Protein AF-A0A6N7IVQ9-F1 (afdb_monomer)

Solvent-accessible surface area (backbone atoms only — not comparable to full-atom values): 3652 Å² total; per-residue (Å²): 132,84,80,82,77,54,53,55,73,37,78,66,43,76,58,89,94,44,73,50,45,44,40,91,75,81,86,47,67,71,78,87,84,58,61,78,89,43,55,69,61,37,53,56,49,50,55,54,38,46,75,73,60,43,74,84

pLDDT: mean 96.78, std 6.75, range [52.22, 98.88]

Secondary structure (DSSP, 8-state):
-PPP--GGGSPPEEETTEEESSSS---------S-TT-HHHHHHHHHHHHHTT---

Organism: NCBI:txid29376

Mean predicted aligned error: 3.0 Å

Sequence (56 aa):
MSEVTHRTKTRPVKVGPLTIGGNNEVVIQSMATTKTHDVEATVAEIKRLEEAGCQI

Radius of gyration: 15.37 Å; Cα contacts (8 Å, |Δi|>4): 53; chains: 1; bounding box: 29×19×47 Å

Foldseek 3Di:
DDDDQDQLRDDWDDDPPDIGGNDDDDAAADDDPDDVVPPVSRVVVVVVCVVVPHPD

InterPro domains:
  IPR004588 4-hydroxy-3-methylbut-2-en-1-yl diphosphate synthase, bacterial-type [PTHR30454] (5-56)
  IPR011005 Dihydropteroate synthase-like superfamily [G3DSA:3.20.20.20] (3-56)
  IPR058578 IspG, TIM-barrel domain [PF04551] (10-56)

Nearest PDB structures (foldseek):
  4mwa-assembly3_C  TM=1.004E+00  e=5.778E-06  Bacillus anthracis str. Sterne
  4mwa-assembly3_D  TM=9.922E-01  e=1.009E-05  Bacillus anthracis str. Sterne
  4mwa-assembly2_F  TM=9.933E-01  e=1.764E-05  Bacillus anthracis str. Sterne
  3noy-assembly2_D  TM=9.436E-01  e=6.175E-03  Aquifex aeolicus

Structure (mmCIF, N/CA/C/O backbone):
data_AF-A0A6N7IVQ9-F1
#
_entry.id   AF-A0A6N7IVQ9-F1
#
loop_
_atom_site.group_PDB
_atom_site.id
_atom_site.type_symbol
_atom_site.label_atom_id
_atom_site.label_alt_id
_atom_site.label_comp_id
_atom_site.label_asym_id
_atom_site.label_entity_id
_atom_site.label_seq_id
_atom_site.pdbx_PDB_i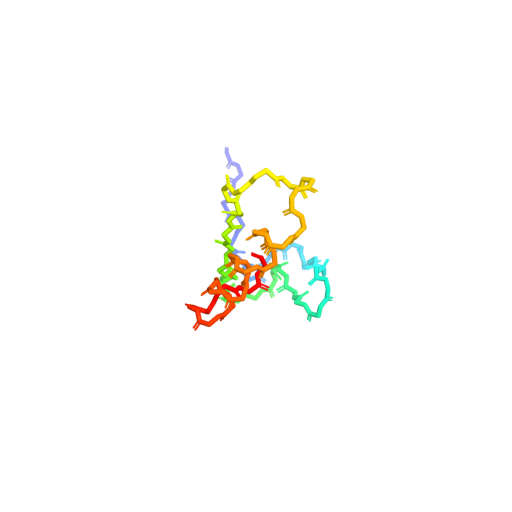ns_code
_atom_site.Cartn_x
_atom_site.Cartn_y
_atom_site.Cartn_z
_atom_site.occupancy
_atom_site.B_iso_or_equiv
_atom_site.auth_seq_id
_atom_site.auth_comp_id
_atom_site.auth_asym_id
_atom_site.auth_atom_id
_atom_site.pdbx_PDB_model_num
ATOM 1 N N . MET A 1 1 ? -0.922 3.115 32.260 1.00 52.22 1 MET A N 1
ATOM 2 C CA . MET A 1 1 ? -0.822 2.886 30.803 1.00 52.22 1 MET A CA 1
ATOM 3 C C . MET A 1 1 ? -2.186 3.176 30.212 1.00 52.22 1 MET A C 1
ATOM 5 O O . MET A 1 1 ? -3.160 2.707 30.784 1.00 52.22 1 MET A O 1
ATOM 9 N N . SER A 1 2 ? -2.280 4.008 29.176 1.00 77.44 2 SER A N 1
ATOM 10 C CA . SER A 1 2 ? -3.562 4.267 28.512 1.00 77.44 2 SER A CA 1
ATOM 11 C C . SER A 1 2 ? -4.036 3.007 27.791 1.00 77.44 2 SER A C 1
ATOM 13 O O . 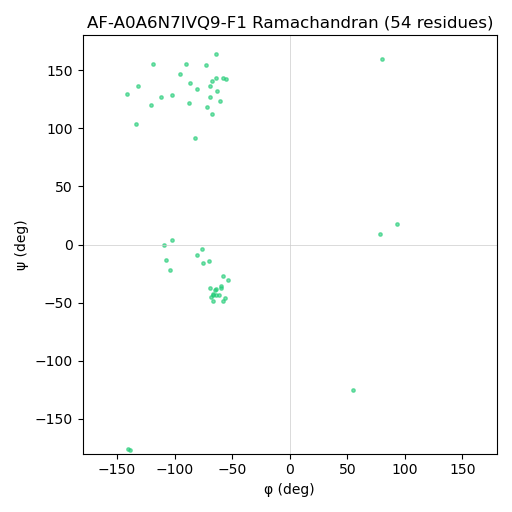SER A 1 2 ? -3.224 2.290 27.205 1.00 77.44 2 SER A O 1
ATOM 15 N N . GLU A 1 3 ? -5.335 2.741 27.850 1.00 89.06 3 GLU A N 1
ATOM 16 C CA . GLU A 1 3 ? -5.976 1.646 27.124 1.00 89.06 3 GLU A CA 1
ATOM 17 C C . GLU A 1 3 ? -5.724 1.785 25.610 1.00 89.06 3 GLU A C 1
ATOM 19 O O . GLU A 1 3 ? -5.653 2.899 25.083 1.00 89.06 3 GLU A O 1
ATOM 24 N N . VAL A 1 4 ? -5.539 0.666 24.903 1.00 93.81 4 VAL A N 1
ATOM 25 C CA . VAL A 1 4 ? -5.285 0.682 23.454 1.00 93.81 4 VAL A CA 1
ATOM 26 C C . VAL A 1 4 ? -6.548 1.130 22.718 1.00 93.81 4 VAL A C 1
ATOM 28 O O . VAL A 1 4 ? -7.615 0.536 22.869 1.00 93.81 4 VAL A O 1
ATOM 31 N N . THR A 1 5 ? -6.428 2.150 21.867 1.00 96.44 5 THR A N 1
ATOM 32 C CA . THR A 1 5 ? -7.532 2.602 21.014 1.00 96.44 5 THR A CA 1
ATOM 33 C C . THR A 1 5 ? -7.860 1.535 19.972 1.00 96.44 5 THR A C 1
ATOM 35 O O . THR A 1 5 ? -7.074 1.283 19.060 1.00 96.44 5 THR A O 1
ATOM 38 N N . HIS A 1 6 ? -9.041 0.920 20.077 1.00 97.06 6 HIS A N 1
ATOM 39 C CA . HIS A 1 6 ? -9.552 0.014 19.046 1.00 97.06 6 HIS A CA 1
ATOM 40 C C . HIS A 1 6 ? -9.582 0.715 17.673 1.00 97.06 6 HIS A C 1
ATOM 42 O O . HIS A 1 6 ? -9.926 1.893 17.595 1.00 97.06 6 HIS A O 1
ATOM 48 N N . ARG A 1 7 ? -9.273 0.002 16.580 1.00 97.50 7 ARG A N 1
ATOM 49 C CA . ARG A 1 7 ? -9.140 0.567 15.213 1.00 97.50 7 ARG A CA 1
ATOM 50 C C . ARG A 1 7 ? -10.352 1.370 14.720 1.00 97.50 7 ARG A C 1
ATOM 52 O O . ARG A 1 7 ? -10.198 2.366 14.022 1.00 97.50 7 ARG A O 1
ATOM 59 N N . THR A 1 8 ? -11.552 1.007 15.168 1.00 97.62 8 THR A N 1
ATOM 60 C CA . THR A 1 8 ? -12.794 1.736 14.852 1.00 97.62 8 THR A CA 1
ATOM 61 C C . THR A 1 8 ? -12.892 3.104 15.534 1.00 97.62 8 THR A C 1
ATOM 63 O O . THR A 1 8 ? -13.734 3.909 15.159 1.00 97.62 8 THR A O 1
ATOM 66 N N . LYS A 1 9 ? -12.046 3.380 16.536 1.00 97.81 9 LYS A N 1
ATOM 67 C CA . LYS A 1 9 ? -12.013 4.623 17.323 1.00 97.81 9 LYS A CA 1
ATOM 68 C C . LYS A 1 9 ? -10.790 5.497 17.022 1.00 97.81 9 LYS A C 1
ATOM 70 O O . LYS A 1 9 ? -10.637 6.555 17.629 1.00 97.81 9 LYS A O 1
ATOM 75 N N . THR A 1 10 ? -9.892 5.074 16.130 1.00 98.12 10 THR A N 1
ATOM 76 C CA . THR A 1 10 ? -8.747 5.904 15.728 1.00 98.12 10 THR A CA 1
ATOM 77 C C . THR A 1 10 ? -9.210 7.059 14.839 1.00 98.12 10 THR A C 1
ATOM 79 O O . THR A 1 10 ? -10.216 6.945 14.143 1.00 98.12 10 THR A O 1
ATOM 82 N N . ARG A 1 11 ? -8.459 8.165 14.812 1.00 98.25 11 ARG A N 1
ATOM 83 C CA . ARG A 1 11 ? -8.756 9.303 13.929 1.00 98.25 11 ARG A CA 1
ATOM 84 C C . ARG A 1 11 ? -8.712 8.858 12.453 1.00 98.25 11 ARG A C 1
ATOM 86 O O . ARG A 1 11 ? -7.657 8.375 12.043 1.00 98.25 11 ARG A O 1
ATOM 93 N N . PRO A 1 12 ? -9.782 9.043 11.659 1.00 98.31 12 PRO A N 1
ATOM 94 C CA . PRO A 1 12 ? -9.760 8.721 10.236 1.00 98.31 12 PRO A CA 1
ATOM 95 C C . PRO A 1 12 ? -8.851 9.692 9.472 1.00 98.31 12 PRO A C 1
ATOM 97 O O . PRO A 1 12 ? -8.884 10.903 9.708 1.00 98.31 12 PRO A O 1
ATOM 100 N N . VAL A 1 13 ? -8.040 9.168 8.552 1.00 98.56 13 VAL A N 1
ATOM 101 C CA . VAL A 1 13 ? -7.125 9.946 7.699 1.00 98.56 13 VAL A CA 1
ATOM 102 C C . VAL A 1 13 ? -7.280 9.505 6.247 1.00 98.56 13 VAL A C 1
ATOM 104 O O . VAL A 1 13 ? -7.350 8.310 5.966 1.00 98.56 13 VAL A O 1
ATOM 107 N N . LYS A 1 14 ? -7.332 10.462 5.315 1.00 98.38 14 LYS A N 1
ATOM 108 C CA . LYS A 1 14 ? -7.427 10.162 3.881 1.00 98.38 14 LYS A CA 1
ATOM 109 C C . LYS A 1 14 ? -6.057 9.958 3.241 1.00 98.38 14 LYS A C 1
ATOM 111 O O . LYS A 1 14 ? -5.146 10.744 3.487 1.00 98.38 14 LYS A O 1
ATOM 116 N N . VAL A 1 15 ? -5.963 8.958 2.366 1.00 98.31 15 VAL A N 1
ATOM 117 C CA . VAL A 1 15 ? -4.824 8.718 1.467 1.00 98.31 15 VAL A CA 1
ATOM 118 C C . VAL A 1 15 ? -5.388 8.430 0.077 1.00 98.31 15 VAL A C 1
ATOM 120 O O . VAL A 1 15 ? -5.967 7.371 -0.155 1.00 98.31 15 VAL A O 1
ATOM 123 N N . GLY A 1 16 ? -5.304 9.408 -0.830 1.00 97.12 16 GLY A N 1
ATOM 124 C CA . GLY A 1 16 ? -6.001 9.336 -2.118 1.00 97.12 16 GLY A CA 1
ATOM 125 C C . GLY A 1 16 ? -7.513 9.091 -1.928 1.00 97.12 16 GLY A C 1
ATOM 126 O O . GLY A 1 16 ? -8.153 9.854 -1.197 1.00 97.12 16 GLY A O 1
ATOM 127 N N . PRO A 1 17 ? -8.100 8.045 -2.548 1.00 97.12 17 PRO A N 1
ATOM 128 C CA . PRO A 1 17 ? -9.510 7.692 -2.367 1.00 97.12 17 PRO A CA 1
ATOM 129 C C . PRO A 1 17 ? -9.798 6.894 -1.079 1.00 97.12 17 PRO A C 1
ATOM 131 O O . PRO A 1 17 ? -10.965 6.692 -0.745 1.00 97.12 17 PRO A O 1
ATOM 134 N N . LEU A 1 18 ? -8.774 6.437 -0.347 1.00 97.62 18 LEU A N 1
ATOM 135 C CA . LEU A 1 18 ? -8.924 5.565 0.821 1.00 97.62 18 LEU A CA 1
ATOM 136 C C . LEU A 1 18 ? -9.063 6.357 2.126 1.00 97.62 18 LEU A C 1
ATOM 138 O O . LEU A 1 18 ? -8.580 7.484 2.254 1.00 97.62 18 LEU A O 1
ATOM 142 N N . THR A 1 19 ? -9.692 5.734 3.126 1.00 98.31 19 THR A N 1
ATOM 143 C CA . THR A 1 19 ? -9.733 6.225 4.513 1.00 98.31 19 THR A CA 1
ATOM 144 C C . THR A 1 19 ? -9.112 5.182 5.437 1.00 98.31 19 THR A C 1
ATOM 146 O O . THR A 1 19 ? -9.604 4.059 5.519 1.00 98.31 19 THR A O 1
ATOM 149 N N . ILE A 1 20 ? -8.042 5.560 6.136 1.00 98.50 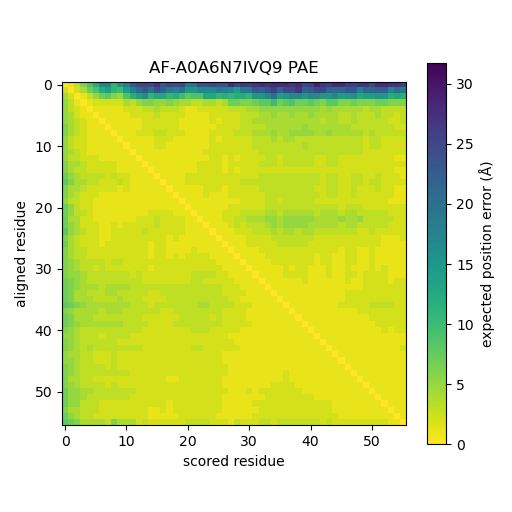20 ILE A N 1
ATOM 150 C CA . ILE A 1 20 ? -7.321 4.708 7.086 1.00 98.50 20 ILE A CA 1
ATOM 151 C C . ILE A 1 20 ? -7.715 5.101 8.510 1.00 98.50 20 ILE A C 1
ATOM 153 O O . ILE A 1 20 ? -7.620 6.271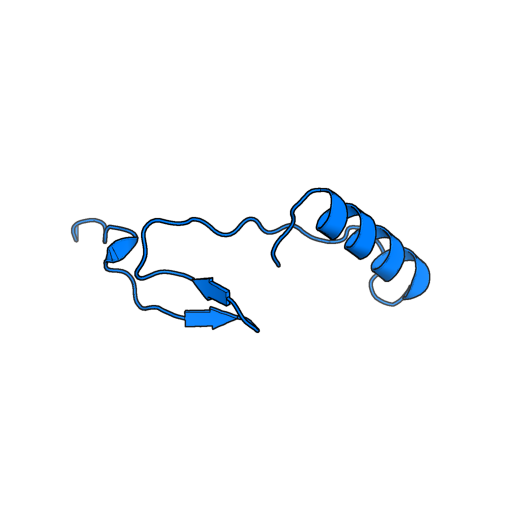 8.890 1.00 98.50 20 ILE A O 1
ATOM 157 N N . GLY A 1 21 ? -8.113 4.106 9.305 1.00 98.12 21 GLY A N 1
ATOM 158 C CA . GLY A 1 21 ? -8.554 4.290 10.687 1.00 98.12 21 GLY A CA 1
ATOM 159 C C . GLY A 1 21 ? -9.999 4.783 10.806 1.00 98.12 21 GLY A C 1
ATOM 160 O O . GLY A 1 21 ? -10.578 5.318 9.862 1.00 98.12 21 GLY A O 1
ATOM 161 N N . GLY A 1 22 ? -10.603 4.585 11.981 1.00 98.00 22 GLY A N 1
ATOM 162 C CA . GLY A 1 22 ? -12.006 4.950 12.225 1.00 98.00 22 GLY A CA 1
ATOM 163 C C . GLY A 1 22 ? -13.016 3.952 11.643 1.00 98.00 22 GLY A C 1
ATOM 164 O O . GLY A 1 22 ? -14.214 4.213 11.636 1.00 98.00 22 GLY A O 1
ATOM 165 N N . ASN A 1 23 ? -12.542 2.799 11.166 1.00 97.31 23 ASN A N 1
ATOM 166 C CA . ASN A 1 23 ? -13.342 1.682 10.670 1.00 97.31 23 ASN A CA 1
ATOM 167 C C . ASN A 1 23 ? -12.719 0.346 11.133 1.00 97.31 23 ASN A C 1
ATOM 169 O O . ASN A 1 23 ? -11.784 0.337 11.938 1.00 97.31 23 ASN A O 1
ATOM 173 N N . ASN A 1 24 ? -13.275 -0.787 10.691 1.00 97.81 24 ASN A N 1
ATOM 174 C CA . ASN A 1 24 ? -12.790 -2.116 11.079 1.00 97.81 24 ASN A CA 1
ATOM 175 C C . ASN A 1 24 ? -11.936 -2.811 10.000 1.00 97.81 24 ASN A C 1
ATOM 177 O O . ASN A 1 24 ? -11.523 -3.954 10.195 1.00 97.81 24 ASN A O 1
ATOM 181 N N . GLU A 1 25 ? -11.658 -2.131 8.887 1.00 97.38 25 GLU A N 1
ATOM 182 C CA . GLU A 1 25 ? -10.905 -2.668 7.751 1.00 97.38 25 GLU A CA 1
ATOM 183 C C . GLU A 1 25 ? -9.423 -2.278 7.850 1.00 97.38 25 GLU A C 1
ATOM 185 O O . GLU A 1 25 ? -9.073 -1.221 8.378 1.00 97.38 25 GLU A O 1
ATOM 190 N N . VAL A 1 26 ? -8.530 -3.149 7.372 1.00 97.75 26 VAL A N 1
ATOM 191 C CA . VAL A 1 26 ? -7.085 -2.869 7.302 1.00 97.75 26 VAL A CA 1
ATOM 192 C C . VAL A 1 26 ? -6.695 -2.761 5.846 1.00 97.75 26 VAL A C 1
ATOM 194 O O . VAL A 1 26 ? -6.961 -3.677 5.075 1.00 97.75 26 VAL A O 1
ATOM 197 N N . VAL A 1 27 ? -6.045 -1.657 5.498 1.00 98.25 27 VAL A N 1
ATOM 198 C CA . VAL A 1 27 ? -5.542 -1.427 4.148 1.00 98.25 27 VAL A CA 1
ATOM 199 C C . VAL A 1 27 ? -4.218 -2.170 3.954 1.00 98.25 27 VAL A C 1
ATOM 201 O O . VAL A 1 27 ? -3.337 -2.107 4.812 1.00 98.25 27 VAL A O 1
ATOM 204 N N . ILE A 1 28 ? -4.082 -2.864 2.828 1.00 98.38 28 ILE A N 1
ATOM 205 C CA . ILE A 1 28 ? -2.888 -3.602 2.415 1.00 98.38 28 ILE A CA 1
ATOM 206 C C . ILE A 1 28 ? -1.954 -2.649 1.665 1.00 98.38 28 ILE A C 1
ATOM 208 O O . ILE A 1 28 ? -2.337 -2.084 0.642 1.00 98.38 28 ILE A O 1
ATOM 212 N N . GLN A 1 29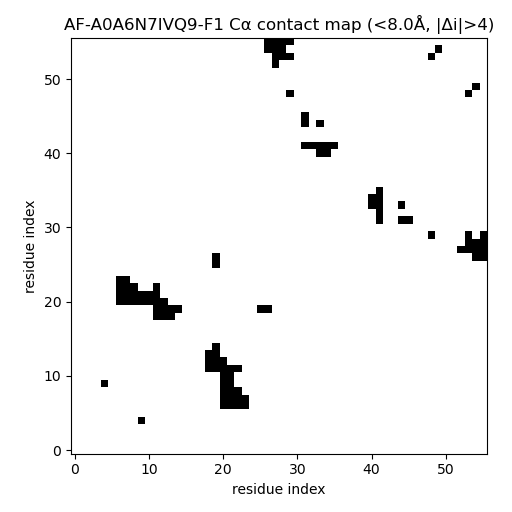 ? -0.727 -2.495 2.161 1.00 98.38 29 GLN A N 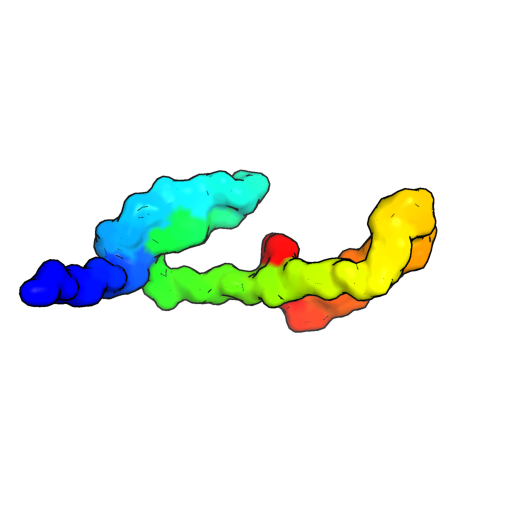1
ATOM 213 C CA . GLN A 1 29 ? 0.322 -1.707 1.508 1.00 98.38 29 GLN A CA 1
ATOM 214 C C . GLN A 1 29 ? 1.528 -2.574 1.153 1.00 98.38 29 GLN A C 1
ATOM 216 O O . GLN A 1 29 ? 1.790 -3.583 1.813 1.00 98.38 29 GLN A O 1
ATOM 221 N N . SER A 1 30 ? 2.291 -2.134 0.157 1.00 98.38 30 SER A N 1
ATOM 222 C CA . SER A 1 30 ? 3.589 -2.707 -0.208 1.00 98.38 30 SER A CA 1
ATOM 223 C C . SER A 1 30 ? 4.598 -1.597 -0.536 1.00 98.38 30 SER A C 1
ATOM 225 O O . 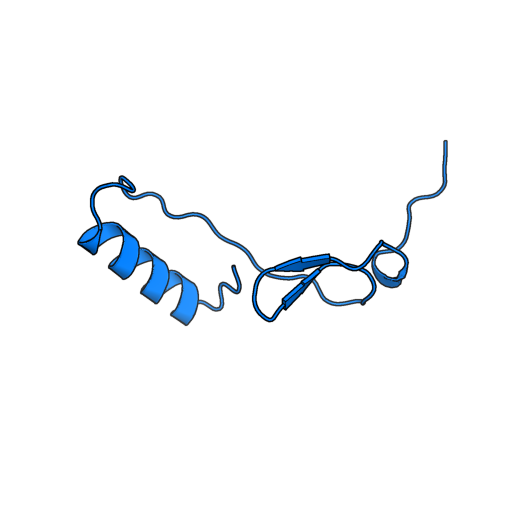SER A 1 30 ? 4.321 -0.412 -0.365 1.00 98.38 30 SER A O 1
ATOM 227 N N . MET A 1 31 ? 5.805 -1.971 -0.957 1.00 98.50 31 MET A N 1
ATOM 228 C CA . MET A 1 31 ? 6.876 -1.043 -1.309 1.00 98.50 31 MET A CA 1
ATOM 229 C C . MET A 1 31 ? 7.641 -1.561 -2.527 1.00 98.50 31 MET A C 1
ATOM 231 O O . MET A 1 31 ? 8.078 -2.711 -2.540 1.00 98.50 31 MET A O 1
ATOM 235 N N . ALA A 1 32 ? 7.826 -0.700 -3.530 1.00 98.38 32 ALA A N 1
ATOM 236 C CA . ALA A 1 32 ? 8.659 -1.008 -4.688 1.00 98.38 32 ALA A CA 1
ATOM 237 C C . ALA A 1 32 ? 10.130 -1.204 -4.279 1.00 98.38 32 ALA A C 1
ATOM 239 O O . ALA A 1 32 ? 10.648 -0.513 -3.397 1.00 98.38 32 ALA A O 1
ATOM 240 N N . THR A 1 33 ? 10.805 -2.138 -4.939 1.00 98.62 33 THR A N 1
ATOM 241 C CA . THR A 1 33 ? 12.204 -2.510 -4.686 1.00 98.62 33 THR A CA 1
ATOM 242 C C . THR A 1 33 ? 13.154 -2.020 -5.783 1.00 98.62 33 THR A C 1
ATOM 244 O O . THR A 1 33 ? 14.375 -2.003 -5.591 1.00 98.62 33 THR A O 1
ATOM 247 N N . THR A 1 34 ? 12.613 -1.577 -6.921 1.00 98.62 34 THR A N 1
ATOM 248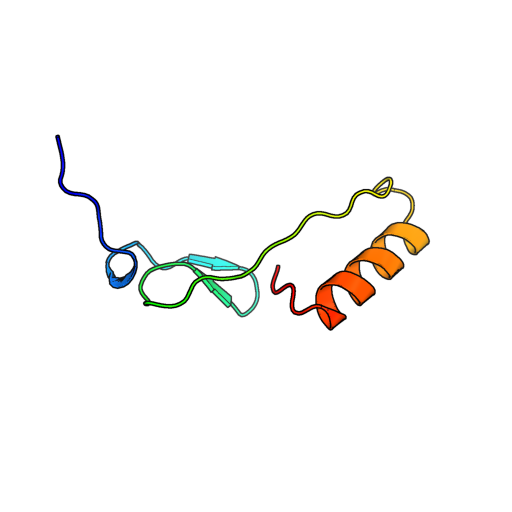 C CA . THR A 1 34 ? 13.360 -0.941 -8.014 1.00 98.62 34 THR A CA 1
ATOM 249 C C . THR A 1 34 ? 13.997 0.387 -7.598 1.00 98.62 34 THR A C 1
ATOM 251 O O . THR A 1 34 ? 13.660 1.009 -6.587 1.00 98.62 34 THR A O 1
ATOM 254 N N . LYS A 1 35 ? 14.953 0.873 -8.398 1.00 98.56 35 LYS A N 1
ATOM 255 C CA . LYS A 1 35 ? 15.459 2.240 -8.239 1.00 98.56 35 LYS A CA 1
ATOM 256 C C . LYS A 1 35 ? 14.375 3.204 -8.704 1.00 98.56 35 LYS A C 1
ATOM 258 O O . LYS A 1 35 ? 14.033 3.200 -9.872 1.00 98.56 35 LYS A O 1
ATOM 263 N N . THR A 1 36 ? 13.881 4.067 -7.821 1.00 98.31 36 THR A N 1
ATOM 264 C CA . THR A 1 36 ? 12.728 4.939 -8.117 1.00 98.31 36 THR A CA 1
ATOM 265 C C . THR A 1 36 ? 12.926 5.864 -9.325 1.00 98.31 36 THR A C 1
ATOM 267 O O . THR A 1 36 ? 11.953 6.238 -9.969 1.00 98.31 36 THR A O 1
ATOM 270 N N . HIS A 1 37 ? 14.168 6.237 -9.660 1.00 98.50 37 HIS A N 1
ATOM 271 C CA . HIS A 1 37 ? 14.446 7.032 -10.864 1.00 98.50 37 HIS A CA 1
ATOM 272 C C . HIS A 1 37 ? 14.356 6.220 -12.169 1.00 98.50 37 HIS A C 1
ATOM 274 O O . HIS A 1 37 ? 14.268 6.813 -13.241 1.00 98.50 37 HIS A O 1
ATOM 280 N N . ASP A 1 38 ? 14.367 4.887 -12.091 1.00 98.69 38 ASP A N 1
ATOM 281 C CA . ASP A 1 38 ? 14.002 3.996 -13.188 1.00 98.69 38 ASP A CA 1
ATOM 282 C C . ASP A 1 38 ? 12.474 3.871 -13.226 1.00 98.69 38 ASP A C 1
ATOM 284 O O . ASP A 1 38 ? 11.850 3.065 -12.524 1.00 98.69 38 ASP A O 1
ATOM 288 N N . VAL A 1 39 ? 11.867 4.757 -14.014 1.00 98.75 39 VAL A N 1
ATOM 289 C CA . VAL A 1 39 ? 10.412 4.899 -14.103 1.00 98.75 39 VAL A CA 1
ATOM 290 C C . VAL A 1 39 ? 9.767 3.633 -14.658 1.00 98.75 39 VAL A C 1
ATOM 292 O O . VAL A 1 39 ? 8.750 3.193 -14.126 1.00 98.75 39 VAL A O 1
ATOM 295 N N . GLU A 1 40 ? 10.344 3.030 -15.698 1.00 98.75 40 GLU A N 1
ATOM 296 C CA . GLU A 1 40 ? 9.753 1.867 -16.365 1.00 98.75 40 GLU A CA 1
ATOM 297 C C . GLU A 1 40 ? 9.733 0.653 -15.436 1.00 98.75 40 GLU A C 1
ATOM 299 O O . GLU A 1 40 ? 8.676 0.043 -15.243 1.00 98.75 40 GLU A O 1
ATOM 304 N N . ALA A 1 41 ? 10.863 0.358 -14.785 1.00 98.75 41 ALA A N 1
ATOM 305 C CA . ALA A 1 41 ? 10.944 -0.744 -13.835 1.00 98.75 41 ALA A CA 1
ATOM 306 C C . ALA A 1 41 ? 9.977 -0.545 -12.655 1.00 98.75 41 ALA A C 1
ATOM 308 O O . ALA A 1 41 ? 9.264 -1.473 -12.267 1.00 98.75 41 ALA A O 1
ATOM 309 N N . THR A 1 42 ? 9.909 0.676 -12.114 1.00 98.81 42 THR A N 1
ATOM 310 C CA . THR A 1 42 ? 9.054 0.995 -10.961 1.00 98.81 42 THR A CA 1
ATOM 311 C C . THR A 1 42 ? 7.568 0.893 -11.308 1.00 98.81 42 THR A C 1
ATOM 313 O O . THR A 1 42 ? 6.800 0.299 -10.555 1.00 98.81 42 THR A O 1
ATOM 316 N N . VAL A 1 43 ? 7.149 1.396 -12.473 1.00 98.81 43 VAL A N 1
ATOM 317 C CA . VAL A 1 43 ? 5.755 1.275 -12.934 1.00 98.81 43 VAL A CA 1
ATOM 318 C C . VAL A 1 43 ? 5.382 -0.187 -13.195 1.00 98.81 43 VAL A C 1
ATOM 320 O O . VAL A 1 43 ? 4.272 -0.603 -12.860 1.00 98.81 43 VAL A O 1
ATOM 323 N N . ALA A 1 44 ? 6.290 -0.987 -13.758 1.00 98.81 44 ALA A N 1
ATOM 324 C CA . ALA A 1 44 ? 6.048 -2.411 -13.979 1.00 98.81 44 ALA A CA 1
ATOM 325 C C . ALA A 1 44 ? 5.878 -3.189 -12.661 1.00 98.81 44 ALA A C 1
ATOM 327 O O . ALA A 1 44 ? 5.042 -4.088 -12.578 1.00 98.81 44 ALA A O 1
ATOM 328 N N . GLU A 1 45 ? 6.640 -2.853 -11.616 1.00 98.88 45 GLU A N 1
ATOM 329 C CA . GLU A 1 45 ? 6.459 -3.439 -10.283 1.00 98.88 45 GLU A CA 1
ATOM 330 C C . GLU A 1 45 ? 5.141 -3.004 -9.633 1.00 98.88 45 GLU A C 1
ATOM 332 O O . GLU A 1 45 ? 4.409 -3.868 -9.152 1.00 98.88 45 GLU A O 1
ATOM 337 N N . ILE A 1 46 ? 4.793 -1.714 -9.690 1.00 98.81 46 ILE A N 1
ATOM 338 C CA . ILE A 1 46 ? 3.524 -1.200 -9.151 1.00 98.81 46 ILE A CA 1
ATOM 339 C C . ILE A 1 46 ? 2.329 -1.929 -9.774 1.00 98.81 46 ILE A C 1
ATOM 341 O O . ILE A 1 46 ? 1.479 -2.412 -9.038 1.00 98.81 46 ILE A O 1
ATOM 345 N N . LYS A 1 47 ? 2.298 -2.124 -11.099 1.00 98.81 47 LYS A N 1
ATOM 346 C CA . LYS A 1 47 ? 1.203 -2.858 -11.765 1.00 98.81 47 LYS A CA 1
ATOM 347 C C . LYS A 1 47 ? 1.046 -4.298 -11.267 1.00 98.81 47 LYS A C 1
ATOM 349 O O . LYS A 1 47 ? -0.074 -4.780 -11.130 1.00 98.81 47 LYS A O 1
ATOM 354 N N . ARG A 1 48 ? 2.154 -4.987 -10.971 1.00 98.75 48 ARG A N 1
ATOM 355 C CA . ARG A 1 48 ? 2.111 -6.339 -10.384 1.00 98.75 48 ARG A CA 1
ATOM 356 C C . ARG A 1 48 ? 1.595 -6.315 -8.945 1.00 98.75 48 ARG A C 1
ATOM 358 O O . ARG A 1 48 ? 0.886 -7.229 -8.539 1.00 98.75 48 ARG A O 1
ATOM 365 N N . LEU A 1 49 ? 1.952 -5.287 -8.172 1.00 98.81 49 LEU A N 1
ATOM 366 C CA . LEU A 1 49 ? 1.439 -5.092 -6.815 1.00 98.81 49 LEU A CA 1
ATOM 367 C C . LEU A 1 49 ? -0.066 -4.788 -6.831 1.00 98.81 49 LEU A C 1
ATOM 369 O O . LEU A 1 49 ? -0.803 -5.371 -6.041 1.00 98.81 49 LEU A O 1
ATOM 373 N N . GLU A 1 50 ? -0.524 -3.935 -7.748 1.00 98.56 50 GLU A N 1
ATOM 374 C CA . GLU A 1 50 ? -1.945 -3.647 -7.975 1.00 98.56 50 GLU A CA 1
ATOM 375 C C . GLU A 1 50 ? -2.724 -4.927 -8.319 1.00 98.56 50 GLU A C 1
ATOM 377 O O . GLU A 1 50 ? -3.735 -5.215 -7.680 1.00 98.56 50 GLU A O 1
ATOM 382 N N . GLU A 1 51 ? -2.226 -5.740 -9.259 1.00 98.62 51 GLU A N 1
ATOM 383 C CA . GLU A 1 51 ? -2.827 -7.035 -9.623 1.00 98.62 51 GLU A CA 1
ATOM 384 C C . GLU A 1 51 ? -2.900 -8.004 -8.430 1.00 98.62 51 GLU A C 1
ATOM 386 O O . GLU A 1 51 ? -3.881 -8.730 -8.272 1.00 98.62 51 GLU A O 1
ATOM 391 N N . ALA A 1 52 ? -1.901 -7.976 -7.542 1.00 98.56 52 ALA A N 1
ATOM 392 C CA . ALA A 1 52 ? -1.876 -8.773 -6.316 1.00 98.56 52 ALA A CA 1
ATOM 393 C C . ALA A 1 52 ? -2.790 -8.234 -5.192 1.00 98.56 52 ALA A C 1
ATOM 395 O O . ALA A 1 52 ? -2.900 -8.871 -4.143 1.00 98.56 52 ALA A O 1
ATOM 396 N N . GLY A 1 53 ? -3.443 -7.082 -5.384 1.00 98.25 53 GLY A N 1
ATOM 397 C CA . GLY A 1 53 ? -4.362 -6.480 -4.414 1.00 98.25 53 GLY A CA 1
ATOM 398 C C . GLY A 1 53 ? -3.727 -5.464 -3.459 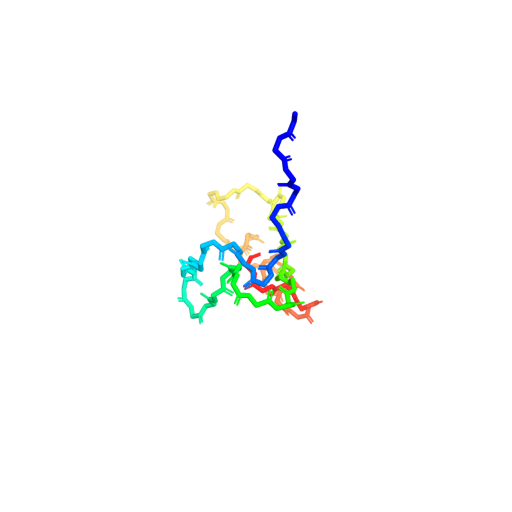1.00 98.25 53 GLY A C 1
ATOM 399 O O . GLY A 1 53 ? -4.314 -5.155 -2.421 1.00 98.25 53 GLY A O 1
ATOM 400 N N . CYS A 1 54 ? -2.543 -4.935 -3.782 1.00 98.38 54 CYS A N 1
ATOM 401 C CA . CYS A 1 54 ? -1.968 -3.799 -3.066 1.00 98.38 54 CYS A CA 1
ATOM 402 C C . CYS A 1 54 ? -2.866 -2.568 -3.230 1.00 98.38 54 CYS A C 1
ATOM 404 O O . CYS A 1 54 ? -3.292 -2.248 -4.337 1.00 98.38 54 CYS A O 1
ATOM 406 N N . GLN A 1 55 ? -3.161 -1.877 -2.129 1.00 98.31 55 GLN A N 1
ATOM 407 C CA . GLN A 1 55 ? -4.099 -0.752 -2.120 1.00 98.31 55 GLN A CA 1
ATOM 408 C C . GLN A 1 55 ? -3.389 0.606 -2.045 1.00 98.31 55 GLN A C 1
ATOM 410 O O . GLN A 1 55 ? -3.989 1.618 -2.410 1.00 98.31 55 GLN A O 1
ATOM 415 N N . ILE A 1 56 ? -2.142 0.631 -1.550 1.00 96.56 56 ILE A N 1
ATOM 416 C CA . ILE A 1 56 ? -1.257 1.807 -1.487 1.00 96.56 56 ILE A CA 1
ATOM 417 C C . ILE A 1 56 ? 0.193 1.371 -1.682 1.00 96.56 56 ILE A C 1
ATOM 419 O O . ILE A 1 56 ? 0.580 0.362 -1.045 1.00 96.56 56 ILE A O 1
#